Protein AF-A0A661JAP2-F1 (afdb_monomer)

Mean predicted aligned error: 3.72 Å

Foldseek 3Di:
DQAPPDPDPVSLQVVCVVVVQEDEAADEDELEPRVLVVLVVCLVVVHGWYWYQHYPPQPRDIDTDPCCSDPVSVCRNVVHDPPCRVVVVVVVVPDDDDDDDDDDPVPDPVNVDDADPVRDDCVNDSNRDNDD

Nearest PDB structures (foldseek):
  5m1c-assembly1_A-2  TM=9.025E-01  e=1.687E-06  Escherichia coli CFT073
  5m1d-assembly1_A  TM=8.494E-01  e=2.058E-06  Escherichia coli
  7abo-assembly2_D  TM=8.372E-01  e=6.676E-07  Pseudomonas aeruginosa
  4iws-assembly2_C  TM=8.361E-01  e=2.511E-06  Pseudomonas aeruginosa PAO1
  4ip2-assembly2_C  TM=8.350E-01  e=2.866E-06  Pseudomonas aeruginosa PAO1

Radius of gyration: 17.61 Å; Cα contacts (8 Å, |Δi|>4): 147; chains: 1; bounding box: 43×41×45 Å

Structure (mmCIF, N/CA/C/O backbone):
data_AF-A0A661JAP2-F1
#
_entry.id   AF-A0A661JAP2-F1
#
loop_
_atom_site.group_PDB
_atom_site.id
_atom_site.type_symbol
_atom_site.label_atom_id
_atom_site.label_alt_id
_atom_site.label_comp_id
_atom_site.label_asy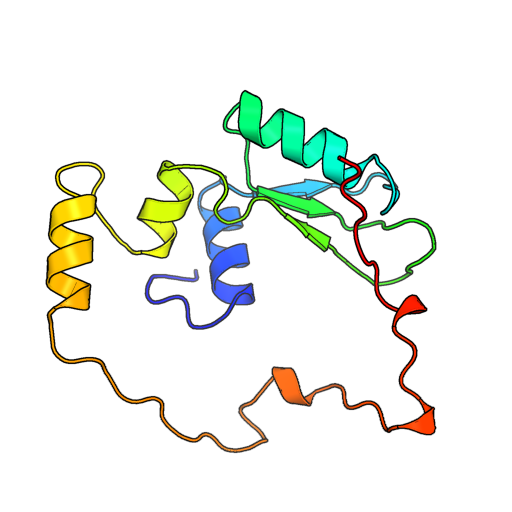m_id
_atom_site.label_entity_id
_atom_site.label_seq_id
_atom_site.pdbx_PDB_ins_code
_atom_site.Cartn_x
_atom_site.Cartn_y
_atom_site.Cartn_z
_atom_site.occupancy
_atom_site.B_iso_or_equiv
_atom_site.auth_seq_id
_atom_site.auth_comp_id
_atom_site.auth_asym_id
_atom_site.auth_atom_id
_atom_site.pdbx_PDB_model_num
ATOM 1 N N . MET A 1 1 ? 11.961 -15.564 -0.541 1.00 74.75 1 MET A N 1
ATOM 2 C CA . MET A 1 1 ? 12.078 -14.104 -0.733 1.00 74.75 1 MET A CA 1
ATOM 3 C C . MET A 1 1 ? 11.140 -13.721 -1.863 1.00 74.75 1 MET A C 1
ATOM 5 O O . MET A 1 1 ? 11.282 -14.309 -2.933 1.00 74.75 1 MET A O 1
ATOM 9 N N . ALA A 1 2 ? 10.170 -12.835 -1.623 1.00 86.19 2 ALA A N 1
ATOM 10 C CA . ALA A 1 2 ? 9.304 -12.305 -2.678 1.00 86.19 2 ALA A CA 1
ATOM 11 C C . ALA A 1 2 ? 10.144 -11.667 -3.798 1.00 86.19 2 ALA A C 1
ATOM 13 O O . ALA A 1 2 ? 11.201 -11.094 -3.534 1.00 86.19 2 ALA A O 1
ATOM 14 N N . LYS A 1 3 ? 9.705 -11.808 -5.049 1.00 89.44 3 LYS A N 1
ATOM 15 C CA . LYS A 1 3 ? 10.367 -11.263 -6.243 1.00 89.44 3 LYS A CA 1
ATOM 16 C C . LYS A 1 3 ? 9.302 -10.796 -7.225 1.00 89.44 3 LYS A C 1
ATOM 18 O O . LYS A 1 3 ? 8.171 -11.272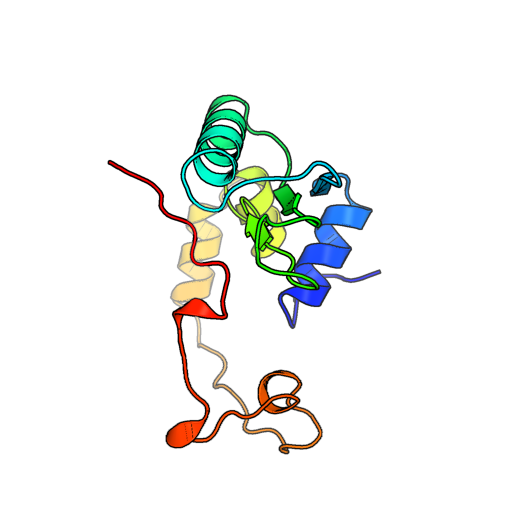 -7.168 1.00 89.44 3 LYS A O 1
ATOM 23 N N . PHE A 1 4 ? 9.677 -9.903 -8.132 1.00 91.38 4 PHE A N 1
ATOM 24 C CA . PHE A 1 4 ? 8.793 -9.486 -9.211 1.00 91.38 4 PHE A CA 1
ATOM 25 C C . PHE A 1 4 ? 8.417 -10.688 -10.111 1.00 91.38 4 PHE A C 1
ATOM 27 O O . PHE A 1 4 ? 9.300 -11.491 -10.428 1.00 91.38 4 PHE A O 1
ATOM 34 N N . PRO A 1 5 ? 7.153 -10.813 -10.556 1.00 93.44 5 PRO A N 1
ATOM 35 C CA . PRO A 1 5 ? 6.026 -9.926 -10.256 1.00 93.44 5 PRO A CA 1
ATOM 36 C C . PRO A 1 5 ? 5.462 -10.143 -8.842 1.00 93.44 5 PRO A C 1
ATOM 38 O O . PRO A 1 5 ? 5.222 -11.277 -8.429 1.00 93.44 5 PRO A O 1
ATOM 41 N N . PHE A 1 6 ? 5.210 -9.048 -8.118 1.00 96.31 6 PHE A N 1
ATOM 42 C CA . PHE A 1 6 ? 4.529 -9.091 -6.820 1.00 96.31 6 PHE A CA 1
ATOM 43 C C . PHE A 1 6 ? 3.046 -9.388 -7.045 1.00 96.31 6 PHE A C 1
ATOM 45 O O . PHE A 1 6 ? 2.364 -8.627 -7.729 1.00 96.31 6 PHE A O 1
ATOM 52 N N . LYS A 1 7 ? 2.541 -10.495 -6.492 1.00 93.19 7 LYS A N 1
ATOM 53 C CA . LYS A 1 7 ? 1.154 -10.936 -6.715 1.00 93.19 7 LYS A CA 1
ATOM 54 C C . LYS A 1 7 ? 0.192 -10.403 -5.656 1.00 93.19 7 LYS A C 1
ATOM 56 O O . LYS A 1 7 ? -1.020 -10.539 -5.798 1.00 93.19 7 LYS A O 1
ATOM 61 N N . SER A 1 8 ? 0.717 -9.808 -4.588 1.00 95.94 8 SER A N 1
ATOM 62 C CA . SER A 1 8 ? -0.068 -9.223 -3.507 1.00 95.94 8 SER A CA 1
ATOM 63 C C . SER A 1 8 ? 0.678 -8.084 -2.811 1.00 95.94 8 SER A C 1
ATOM 65 O O . SER A 1 8 ? 1.903 -7.974 -2.894 1.00 95.94 8 SER A O 1
ATOM 67 N N . LEU A 1 9 ? -0.053 -7.276 -2.035 1.00 97.06 9 LEU A N 1
ATOM 68 C CA . LEU A 1 9 ? 0.551 -6.286 -1.138 1.00 97.06 9 LEU A CA 1
ATOM 69 C C . LEU A 1 9 ? 1.491 -6.941 -0.110 1.00 97.06 9 LEU A C 1
ATOM 71 O O . LEU A 1 9 ? 2.49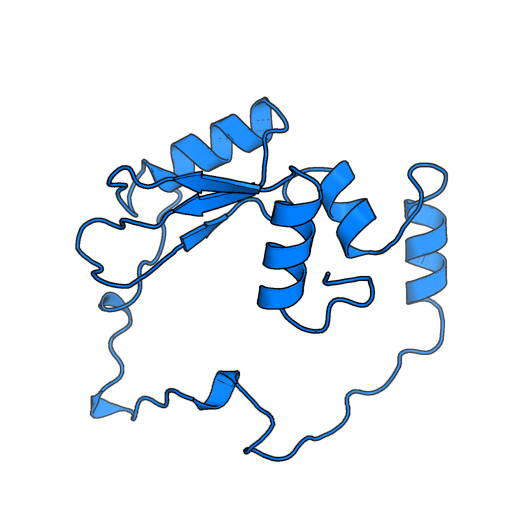5 -6.348 0.270 1.00 97.06 9 LEU A O 1
ATOM 75 N N . ARG A 1 10 ? 1.194 -8.176 0.318 1.00 96.88 10 ARG A N 1
ATOM 76 C CA . ARG A 1 10 ? 2.032 -8.919 1.271 1.00 96.88 10 ARG A CA 1
ATOM 77 C C . ARG A 1 10 ? 3.384 -9.292 0.657 1.00 96.88 10 ARG A C 1
ATOM 79 O O . ARG A 1 10 ? 4.399 -9.156 1.333 1.00 96.88 10 ARG A O 1
ATOM 86 N N . ASP A 1 11 ? 3.410 -9.673 -0.623 1.00 97.44 11 ASP A N 1
ATOM 87 C CA . ASP A 1 11 ? 4.662 -9.915 -1.356 1.00 97.44 11 ASP A CA 1
ATOM 88 C C . ASP A 1 11 ? 5.487 -8.631 -1.465 1.00 97.44 11 ASP A C 1
ATOM 90 O O . ASP A 1 11 ? 6.702 -8.656 -1.277 1.00 97.44 11 ASP A O 1
ATOM 94 N N . TRP A 1 12 ? 4.820 -7.505 -1.742 1.00 98.12 12 TRP A N 1
ATOM 95 C CA . TRP A 1 12 ? 5.472 -6.203 -1.840 1.00 98.12 12 TRP A CA 1
ATOM 96 C C . TRP A 1 12 ? 6.091 -5.768 -0.509 1.00 98.12 12 TRP A C 1
ATOM 98 O O . TRP A 1 12 ? 7.273 -5.438 -0.460 1.00 98.12 12 TRP A O 1
ATOM 108 N N . VAL A 1 13 ? 5.331 -5.853 0.584 1.00 98.06 13 VAL A N 1
ATOM 109 C CA . VAL A 1 13 ? 5.820 -5.589 1.945 1.00 98.06 13 VAL A CA 1
ATOM 110 C C . VAL A 1 13 ? 7.024 -6.469 2.277 1.00 98.06 13 VAL A C 1
ATOM 112 O O . VAL A 1 13 ? 8.046 -5.960 2.732 1.00 98.06 13 VAL A O 1
ATOM 115 N N . GLN A 1 14 ? 6.939 -7.776 2.004 1.00 97.69 14 GLN A N 1
ATOM 116 C CA . GLN A 1 14 ? 8.049 -8.693 2.255 1.00 97.69 14 GLN A CA 1
ATOM 117 C C . GLN A 1 14 ? 9.278 -8.324 1.412 1.00 97.69 14 GLN A C 1
ATOM 119 O O . GLN A 1 14 ? 10.406 -8.420 1.889 1.00 97.69 14 GLN A O 1
ATOM 124 N N . TYR A 1 15 ? 9.096 -7.920 0.155 1.00 98.06 15 TYR A N 1
ATOM 125 C CA . TYR A 1 15 ? 10.203 -7.478 -0.689 1.00 98.06 15 TYR A CA 1
ATOM 126 C C . TYR A 1 15 ? 10.882 -6.222 -0.136 1.00 98.06 15 TYR A C 1
ATOM 128 O O . TYR A 1 15 ? 12.107 -6.209 -0.034 1.00 98.06 15 TYR A O 1
ATOM 136 N N . LEU A 1 16 ? 10.102 -5.210 0.259 1.00 97.88 16 LEU A N 1
ATOM 137 C CA . LEU A 1 16 ? 10.629 -3.975 0.840 1.00 97.88 16 LEU A CA 1
ATOM 138 C C . LEU A 1 16 ? 11.411 -4.232 2.134 1.00 97.88 16 LEU A C 1
ATOM 140 O O . LEU A 1 16 ? 12.501 -3.694 2.307 1.00 97.88 16 LEU A O 1
ATOM 144 N N . GLU A 1 17 ? 10.897 -5.098 3.011 1.00 96.81 17 GLU A N 1
ATOM 145 C CA . GLU A 1 17 ? 11.580 -5.503 4.249 1.00 96.81 17 GLU A CA 1
ATOM 146 C C . GLU A 1 17 ? 12.927 -6.179 3.946 1.00 96.81 17 GLU A C 1
ATOM 148 O O . GLU A 1 17 ? 13.947 -5.865 4.554 1.00 96.81 17 GLU A O 1
ATOM 153 N N . ASN A 1 18 ? 12.966 -7.040 2.926 1.00 96.06 18 ASN A N 1
ATOM 154 C CA . ASN A 1 18 ? 14.185 -7.738 2.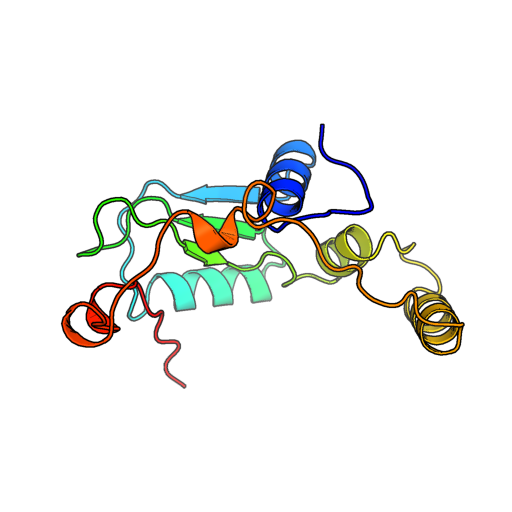516 1.00 96.06 18 ASN A CA 1
ATOM 155 C C . ASN A 1 18 ? 15.245 -6.829 1.878 1.00 96.06 18 ASN A C 1
ATOM 157 O O . ASN A 1 18 ? 16.430 -7.149 1.950 1.00 96.06 18 ASN A O 1
ATOM 161 N N . CYS A 1 19 ? 14.843 -5.742 1.213 1.00 95.25 19 CYS A N 1
ATOM 162 C CA . CYS A 1 19 ? 15.768 -4.816 0.553 1.00 95.25 19 CYS A CA 1
ATOM 163 C C . CYS A 1 19 ? 16.054 -3.541 1.364 1.00 95.25 19 CYS A C 1
ATOM 165 O O . CYS A 1 19 ? 16.702 -2.631 0.846 1.00 95.25 19 CYS A O 1
ATOM 167 N N . GLY A 1 20 ? 15.609 -3.490 2.627 1.00 96.19 20 GLY A N 1
ATOM 168 C CA . GLY A 1 20 ? 15.861 -2.373 3.542 1.00 96.19 20 GLY A CA 1
ATOM 169 C C . GLY A 1 20 ? 15.047 -1.111 3.240 1.00 96.19 20 GLY A C 1
ATOM 170 O O . GLY A 1 20 ? 15.410 -0.032 3.692 1.00 96.19 20 GLY A O 1
ATOM 171 N N . GLU A 1 21 ? 13.958 -1.231 2.478 1.00 97.12 21 GLU A N 1
ATOM 172 C CA . GLU A 1 21 ? 13.060 -0.128 2.102 1.00 97.12 21 GLU A CA 1
ATOM 173 C C . GLU A 1 21 ? 11.803 -0.041 2.982 1.00 97.12 21 GLU A C 1
ATOM 175 O O . GLU A 1 21 ? 10.880 0.717 2.674 1.00 97.12 21 GLU A O 1
ATOM 180 N N . LEU A 1 22 ? 11.736 -0.827 4.059 1.00 98.31 22 LEU A N 1
ATOM 181 C CA . LEU A 1 22 ? 10.622 -0.830 5.000 1.00 98.31 22 LEU A CA 1
ATOM 182 C C . LEU A 1 22 ? 11.117 -0.859 6.438 1.00 98.31 22 LEU A C 1
ATOM 184 O O . LEU A 1 22 ? 12.009 -1.632 6.783 1.00 98.31 22 LEU A O 1
ATOM 188 N N . VAL A 1 23 ? 10.477 -0.054 7.279 1.00 98.19 23 VAL A N 1
ATOM 189 C CA . VAL A 1 23 ? 10.634 -0.089 8.733 1.00 98.19 23 VAL A CA 1
ATOM 190 C C . VAL A 1 23 ? 9.295 -0.384 9.403 1.00 98.19 23 VAL A C 1
ATOM 192 O O . VAL A 1 23 ? 8.220 -0.146 8.845 1.00 98.19 23 VAL A O 1
ATOM 195 N N . ARG A 1 24 ? 9.351 -0.930 10.618 1.00 98.38 24 ARG A N 1
ATOM 196 C CA . ARG A 1 24 ? 8.175 -1.170 11.461 1.00 98.38 24 ARG A CA 1
ATOM 197 C C . ARG A 1 24 ? 8.195 -0.188 12.620 1.00 98.38 24 ARG A C 1
ATOM 199 O O . ARG A 1 24 ? 9.213 -0.069 13.294 1.00 98.38 24 ARG A O 1
ATOM 206 N N . ASN A 1 25 ? 7.079 0.494 12.841 1.00 98.00 25 ASN A N 1
ATOM 207 C CA . ASN A 1 25 ? 6.895 1.391 13.971 1.00 98.00 25 ASN A CA 1
ATOM 208 C C . ASN A 1 25 ? 5.992 0.734 15.019 1.00 98.00 25 ASN A C 1
ATOM 210 O O . ASN A 1 25 ? 4.803 0.526 14.762 1.00 98.00 25 ASN A O 1
ATOM 214 N N . SER A 1 26 ? 6.554 0.435 16.189 1.00 97.88 26 SER A N 1
ATOM 215 C CA . SER A 1 26 ? 5.831 -0.129 17.336 1.00 97.88 26 SER A CA 1
ATOM 216 C C . SER A 1 26 ? 5.242 0.926 18.276 1.00 97.88 26 SER A C 1
ATOM 218 O O . SER A 1 26 ? 4.423 0.579 19.127 1.00 97.88 26 SER A O 1
ATOM 220 N N . GLU A 1 27 ? 5.642 2.194 18.138 1.00 98.19 27 GLU A N 1
ATOM 221 C CA . GLU A 1 27 ? 5.093 3.294 18.934 1.00 98.19 27 GLU A CA 1
ATOM 222 C C . GLU A 1 27 ? 3.608 3.511 18.623 1.00 98.19 27 GLU A C 1
ATOM 224 O O . GLU A 1 27 ? 3.171 3.330 17.481 1.00 98.19 27 GLU A O 1
ATOM 229 N N . GLU A 1 28 ? 2.833 3.901 19.641 1.00 98.00 28 GLU A N 1
ATOM 230 C CA . GLU A 1 28 ? 1.424 4.252 19.448 1.00 98.00 28 GLU A CA 1
ATOM 231 C C . GLU A 1 28 ? 1.310 5.483 18.543 1.00 98.00 28 GLU A C 1
ATOM 233 O O . GLU A 1 28 ? 1.912 6.519 18.823 1.00 98.00 28 GLU A O 1
ATOM 238 N N . VAL A 1 29 ? 0.508 5.377 17.481 1.00 97.56 29 VAL A N 1
ATOM 239 C CA . VAL A 1 29 ? 0.199 6.493 16.577 1.00 97.56 29 VAL A CA 1
ATOM 240 C C . VAL A 1 29 ? -1.302 6.707 16.441 1.00 97.56 29 VAL A C 1
ATOM 242 O O . VAL A 1 29 ? -2.096 5.759 16.444 1.00 97.56 29 VAL A O 1
ATOM 245 N N . ASP A 1 30 ? -1.696 7.966 16.284 1.00 96.81 30 ASP A N 1
ATOM 246 C CA . ASP A 1 30 ? -3.065 8.358 15.981 1.00 96.81 30 ASP A CA 1
ATOM 247 C C . ASP A 1 30 ? -3.328 8.406 14.466 1.00 96.81 30 ASP A C 1
ATOM 249 O O . ASP A 1 30 ? -2.525 8.888 13.662 1.00 96.81 30 ASP A O 1
ATOM 253 N N . THR A 1 31 ? -4.518 7.953 14.071 1.00 95.25 31 THR A N 1
ATOM 254 C CA . THR A 1 31 ? -5.049 8.126 12.707 1.00 95.25 31 THR A CA 1
ATOM 255 C C . THR A 1 31 ? -5.271 9.593 12.328 1.00 95.25 31 THR A C 1
ATOM 257 O O . THR A 1 31 ? -5.377 9.913 11.144 1.00 95.25 31 THR A O 1
ATOM 260 N N . ARG A 1 32 ? -5.344 10.495 13.314 1.00 93.56 32 ARG A N 1
ATOM 261 C CA . ARG A 1 32 ? -5.557 11.933 13.139 1.00 93.56 32 ARG A CA 1
ATOM 262 C C . ARG A 1 32 ? -4.272 12.700 13.445 1.00 93.56 32 ARG A C 1
ATOM 264 O O . ARG A 1 32 ? -4.081 13.173 14.558 1.00 93.56 32 ARG A O 1
ATOM 271 N N . GLY A 1 33 ? -3.422 12.867 12.436 1.00 92.06 33 GLY A N 1
ATOM 272 C CA . GLY A 1 33 ? -2.225 13.708 12.525 1.00 92.06 33 GLY A CA 1
ATOM 273 C C . GLY A 1 33 ? -0.920 12.923 12.487 1.00 92.06 33 GLY A C 1
ATOM 274 O O . GLY A 1 33 ? -0.161 13.124 11.546 1.00 92.06 33 GLY A O 1
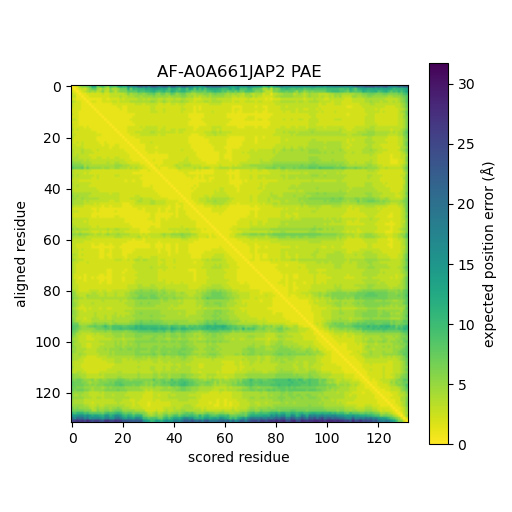ATOM 275 N N . ASP A 1 34 ? -0.670 12.017 13.437 1.00 95.94 34 ASP A N 1
ATOM 276 C CA . ASP A 1 34 ? 0.646 11.364 13.590 1.00 95.94 34 ASP A CA 1
ATOM 277 C C . ASP A 1 34 ? 1.098 10.648 12.312 1.00 95.94 34 ASP A C 1
ATOM 279 O O . ASP A 1 34 ? 2.167 10.939 11.775 1.00 95.94 34 ASP A O 1
ATOM 283 N N . ILE A 1 35 ? 0.254 9.761 11.770 1.00 96.44 35 ILE A N 1
ATOM 284 C CA . ILE A 1 35 ? 0.565 9.015 10.53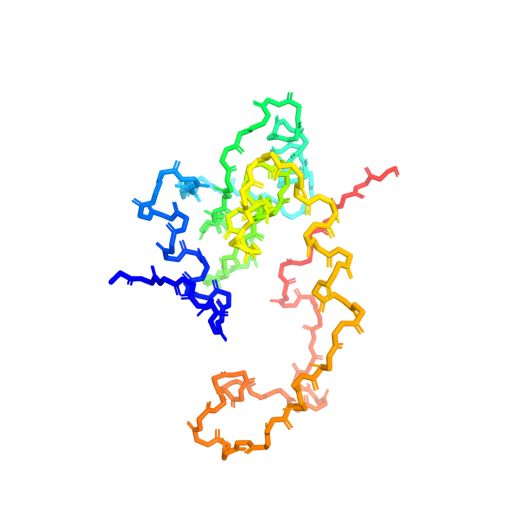9 1.00 96.44 35 ILE A CA 1
ATOM 285 C C . ILE A 1 35 ? 0.782 9.971 9.353 1.00 96.44 35 ILE A C 1
ATOM 287 O O . ILE A 1 35 ? 1.690 9.770 8.548 1.00 96.44 35 ILE A O 1
ATOM 291 N N . ALA A 1 36 ? -0.012 11.041 9.258 1.00 94.94 36 ALA A N 1
ATOM 292 C CA . ALA A 1 36 ? 0.114 12.029 8.187 1.00 94.94 36 ALA A CA 1
ATOM 293 C C . ALA A 1 36 ? 1.410 12.852 8.307 1.00 94.94 36 ALA A C 1
ATOM 295 O O . ALA A 1 36 ? 2.080 13.100 7.307 1.00 94.94 36 ALA A O 1
ATOM 296 N N . ALA A 1 37 ? 1.786 13.251 9.524 1.00 94.94 37 ALA A N 1
ATOM 297 C CA . ALA A 1 37 ? 3.019 13.980 9.796 1.00 94.94 37 ALA A CA 1
ATOM 298 C C . ALA A 1 37 ? 4.255 13.123 9.483 1.00 94.94 37 ALA A C 1
ATOM 300 O O . ALA A 1 37 ? 5.191 13.609 8.850 1.00 94.94 37 ALA A O 1
ATOM 301 N N . ILE A 1 38 ? 4.224 11.839 9.853 1.00 95.62 38 ILE A N 1
ATOM 302 C CA . ILE A 1 38 ? 5.284 10.878 9.529 1.00 95.62 38 ILE A CA 1
ATOM 303 C C . ILE A 1 38 ? 5.400 10.688 8.010 1.00 95.62 38 ILE A C 1
ATOM 305 O O . ILE A 1 38 ? 6.495 10.810 7.466 1.00 95.62 38 ILE A O 1
ATOM 309 N N . SER A 1 39 ? 4.284 10.458 7.309 1.00 94.81 39 SER A N 1
ATOM 310 C CA . SER A 1 39 ? 4.275 10.318 5.843 1.00 94.81 39 SER A CA 1
ATOM 311 C C . SER A 1 39 ? 4.800 11.578 5.142 1.00 94.81 39 SER A C 1
ATOM 313 O O . SER A 1 39 ? 5.587 11.488 4.199 1.00 94.81 39 SER A O 1
ATOM 315 N N . ARG A 1 40 ? 4.469 12.773 5.653 1.00 94.31 40 ARG A N 1
ATOM 316 C CA . ARG A 1 40 ? 5.029 14.037 5.152 1.00 94.31 40 ARG A CA 1
ATOM 317 C C . ARG A 1 40 ? 6.548 14.100 5.307 1.00 94.31 40 ARG A C 1
ATOM 319 O O . ARG A 1 40 ? 7.224 14.497 4.362 1.00 94.31 40 ARG A O 1
ATOM 326 N N . GLU A 1 41 ? 7.086 13.722 6.463 1.00 95.00 41 GLU A N 1
ATOM 327 C CA . GLU A 1 41 ? 8.538 13.700 6.679 1.00 95.00 41 GLU A CA 1
ATOM 328 C C . GLU A 1 41 ? 9.227 12.692 5.750 1.00 95.00 41 GLU A C 1
ATOM 330 O O . GLU A 1 41 ? 10.257 13.001 5.153 1.00 95.00 41 GLU A O 1
ATOM 335 N N . ILE A 1 42 ? 8.632 11.514 5.544 1.00 94.06 42 ILE A N 1
ATOM 336 C CA . ILE A 1 42 ? 9.133 10.516 4.587 1.00 94.06 42 ILE A CA 1
ATOM 337 C C . ILE A 1 42 ? 9.160 11.081 3.168 1.00 94.06 42 ILE A C 1
ATOM 339 O O . ILE A 1 42 ? 10.141 10.884 2.456 1.00 94.06 42 ILE A O 1
ATOM 343 N N . ALA A 1 43 ? 8.112 11.795 2.755 1.00 91.94 43 ALA A N 1
ATOM 344 C CA . ALA A 1 43 ? 8.059 12.416 1.437 1.00 91.94 43 ALA A CA 1
ATOM 345 C C . ALA A 1 43 ? 9.139 13.498 1.255 1.00 91.94 43 ALA A C 1
ATOM 347 O O . ALA A 1 43 ? 9.693 13.624 0.166 1.00 91.94 43 ALA A O 1
ATOM 348 N N . LEU A 1 44 ? 9.464 14.257 2.309 1.00 94.38 44 LEU A N 1
ATOM 349 C CA . LEU A 1 44 ? 10.500 15.298 2.275 1.00 94.38 44 LEU A CA 1
ATOM 350 C C . LEU A 1 44 ? 11.925 14.728 2.313 1.00 94.38 44 LEU A C 1
ATOM 352 O O . LEU A 1 44 ? 12.824 15.286 1.688 1.00 94.38 44 LEU A O 1
ATOM 356 N N . SER A 1 45 ? 12.126 13.633 3.044 1.00 95.12 45 SER A N 1
ATOM 357 C CA . SER A 1 45 ? 13.435 13.000 3.261 1.00 95.12 45 SER A CA 1
ATOM 358 C C . SER A 1 45 ? 13.734 11.832 2.313 1.00 95.12 45 SER A C 1
ATOM 360 O O . SER A 1 45 ? 14.820 11.260 2.374 1.00 95.12 45 SER A O 1
ATOM 362 N N . GLU A 1 46 ? 12.777 11.456 1.460 1.00 94.44 46 GLU A N 1
ATOM 363 C CA . GLU A 1 46 ? 12.784 10.211 0.679 1.00 94.44 46 GLU A CA 1
ATOM 364 C C . GLU A 1 46 ? 12.990 8.947 1.545 1.00 94.44 46 GLU A C 1
ATOM 366 O O . GLU A 1 46 ? 13.640 7.980 1.139 1.00 94.44 46 GLU A O 1
ATOM 371 N N . GLY A 1 47 ? 12.409 8.944 2.749 1.00 94.94 47 GLY A N 1
ATOM 372 C CA . GLY A 1 47 ? 12.537 7.874 3.741 1.00 94.94 47 GLY A CA 1
ATOM 373 C C . GLY A 1 47 ? 11.903 6.525 3.337 1.00 94.94 47 GLY A C 1
ATOM 374 O O . GLY A 1 47 ? 11.263 6.410 2.281 1.00 94.94 47 GLY A O 1
ATOM 375 N N . PRO A 1 48 ? 12.063 5.474 4.166 1.00 97.50 48 PRO A N 1
ATOM 376 C CA . PRO A 1 48 ? 11.522 4.134 3.908 1.00 97.50 48 PRO A CA 1
ATOM 377 C C . PRO A 1 48 ? 9.987 4.095 3.978 1.00 97.50 48 PRO A C 1
ATOM 379 O O . PRO A 1 48 ? 9.350 4.991 4.525 1.00 97.50 48 PRO A O 1
ATOM 382 N N . ALA A 1 49 ? 9.383 3.029 3.449 1.00 98.31 49 ALA A N 1
ATOM 383 C CA . ALA A 1 49 ? 7.982 2.714 3.720 1.00 98.31 49 ALA A CA 1
ATOM 384 C C . ALA A 1 49 ? 7.797 2.270 5.181 1.00 98.31 49 ALA A C 1
ATOM 386 O O . ALA A 1 49 ? 8.735 1.750 5.792 1.00 98.31 49 ALA A O 1
ATOM 387 N N . ILE A 1 50 ? 6.594 2.425 5.740 1.00 98.31 50 ILE A N 1
ATOM 388 C CA . ILE A 1 50 ? 6.352 2.121 7.158 1.00 98.31 50 ILE A CA 1
ATOM 389 C C . ILE A 1 50 ? 5.144 1.214 7.343 1.00 98.31 50 ILE A C 1
ATOM 391 O O . ILE A 1 50 ? 4.101 1.406 6.725 1.00 98.31 50 ILE A O 1
ATOM 395 N N . ILE A 1 51 ? 5.278 0.233 8.238 1.00 98.50 51 ILE A N 1
ATOM 396 C CA . ILE A 1 51 ? 4.138 -0.430 8.880 1.00 98.50 51 ILE A CA 1
ATOM 397 C C . ILE A 1 51 ? 4.030 0.082 10.312 1.00 98.50 51 ILE A C 1
ATOM 399 O O . ILE A 1 51 ? 4.883 -0.219 11.146 1.00 98.50 51 ILE A O 1
ATOM 403 N N . HIS A 1 52 ? 2.963 0.816 10.603 1.00 98.38 52 HIS A N 1
ATOM 404 C CA . HIS A 1 52 ? 2.574 1.178 11.960 1.00 98.38 52 HIS A CA 1
ATOM 405 C C . HIS A 1 52 ? 1.818 0.006 12.589 1.00 98.38 52 HIS A C 1
ATOM 407 O O . HIS A 1 52 ? 0.807 -0.449 12.046 1.00 98.38 52 HIS A O 1
ATOM 413 N N . GLU A 1 53 ? 2.323 -0.512 13.708 1.00 98.38 53 GLU A N 1
ATOM 414 C CA . GLU A 1 53 ? 1.810 -1.736 14.338 1.00 98.38 53 GLU A CA 1
ATOM 415 C C . GLU A 1 53 ? 0.899 -1.480 15.542 1.00 98.38 53 GLU A C 1
ATOM 417 O O . GLU A 1 53 ? 0.205 -2.397 15.978 1.00 98.38 53 GLU A O 1
ATOM 422 N N . ASN A 1 54 ? 0.886 -0.248 16.056 1.00 98.06 54 ASN A N 1
ATOM 423 C CA . ASN A 1 54 ? 0.100 0.158 17.213 1.00 98.06 54 ASN A CA 1
ATOM 424 C C . ASN A 1 54 ? -0.716 1.418 16.891 1.00 98.06 54 ASN A C 1
ATOM 426 O O . ASN A 1 54 ? -0.207 2.537 16.942 1.00 98.06 54 ASN A O 1
ATOM 430 N N . ILE A 1 55 ? -1.981 1.226 16.514 1.00 98.06 55 ILE A N 1
ATOM 431 C CA . ILE A 1 55 ? -2.878 2.318 16.126 1.00 98.06 55 ILE A CA 1
ATOM 432 C C . ILE A 1 55 ? -3.844 2.608 17.273 1.00 98.06 55 ILE A C 1
ATOM 434 O O . ILE A 1 55 ? -4.639 1.741 17.656 1.00 98.06 55 ILE A O 1
ATOM 438 N N . ARG A 1 56 ? -3.812 3.837 17.802 1.00 97.50 56 ARG A N 1
ATOM 439 C CA . ARG A 1 56 ? -4.652 4.253 18.933 1.00 97.50 56 ARG A CA 1
ATOM 440 C C . ARG A 1 56 ? -6.127 3.967 18.651 1.00 97.50 56 ARG A C 1
ATOM 442 O O . ARG A 1 56 ? -6.698 4.477 17.692 1.00 97.50 56 ARG A O 1
ATOM 449 N N . GLY A 1 57 ? -6.755 3.171 19.516 1.00 96.62 57 GLY A N 1
ATOM 450 C CA . GLY A 1 57 ? -8.177 2.825 19.414 1.00 96.62 57 GLY A CA 1
ATOM 451 C C . GLY A 1 57 ? -8.522 1.711 18.414 1.00 96.62 57 GLY A C 1
ATOM 452 O O . GLY A 1 57 ? -9.686 1.327 18.344 1.00 96.62 57 GLY A O 1
ATOM 453 N N . TYR A 1 58 ? -7.545 1.142 17.697 1.00 97.25 58 TYR A N 1
ATOM 454 C CA . TYR A 1 58 ? -7.759 0.093 16.690 1.00 97.25 58 TYR A CA 1
ATOM 455 C C . TYR A 1 58 ? -6.880 -1.136 16.970 1.00 97.25 58 TYR A C 1
ATOM 457 O O . TYR A 1 58 ? -5.933 -1.437 16.243 1.00 97.25 58 TYR A O 1
ATOM 465 N N . LEU A 1 59 ? -7.199 -1.873 18.038 1.00 94.12 59 LEU A N 1
ATOM 466 C CA . LEU A 1 59 ? -6.420 -3.041 18.459 1.00 94.12 59 LEU A CA 1
ATOM 467 C C . LEU A 1 59 ? -6.335 -4.107 17.352 1.00 94.12 59 LEU A C 1
ATOM 469 O O . LEU A 1 59 ? -7.344 -4.498 16.769 1.00 94.12 59 LEU A O 1
ATOM 473 N N . GLY A 1 60 ? -5.121 -4.600 17.098 1.00 94.25 60 GLY A N 1
ATOM 474 C CA . GLY A 1 60 ? -4.850 -5.638 16.099 1.00 94.25 60 GLY A CA 1
ATOM 475 C C . GLY A 1 60 ? -4.756 -5.128 14.658 1.00 94.25 60 GLY A C 1
ATOM 476 O O . GLY A 1 60 ? -4.328 -5.881 13.782 1.00 94.25 60 GLY A O 1
ATOM 477 N N . TRP A 1 61 ? -5.097 -3.862 14.405 1.00 97.50 61 TRP A N 1
ATOM 478 C CA . TRP A 1 61 ? -4.886 -3.245 13.103 1.00 97.50 61 TRP A CA 1
ATOM 479 C C . TRP A 1 61 ? -3.437 -2.808 12.913 1.00 97.50 61 TRP A C 1
ATOM 481 O O . TRP A 1 61 ? -2.760 -2.386 13.846 1.00 97.50 61 TRP A O 1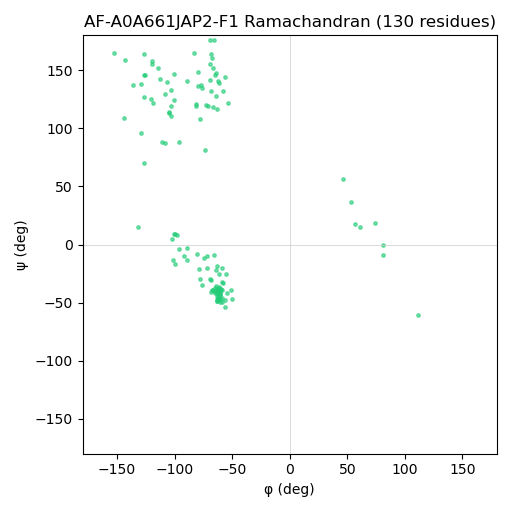
ATOM 491 N N . LYS A 1 62 ? -2.989 -2.868 11.659 1.00 97.75 62 LYS A N 1
ATOM 492 C CA . LYS A 1 62 ? -1.730 -2.284 11.199 1.00 97.75 62 LYS A CA 1
ATOM 493 C C . LYS A 1 62 ? -2.014 -1.381 10.012 1.00 97.75 62 LYS A C 1
ATOM 495 O O . LYS A 1 62 ? -2.889 -1.695 9.203 1.00 97.75 62 LYS A O 1
ATOM 500 N N . VAL A 1 63 ? -1.259 -0.297 9.887 1.00 97.81 63 VAL A N 1
ATOM 501 C CA . VAL A 1 63 ? -1.379 0.648 8.771 1.00 97.81 63 VAL A CA 1
ATOM 502 C C . VAL A 1 63 ? -0.061 0.672 8.008 1.00 97.81 63 VAL A C 1
ATOM 504 O O . VAL A 1 63 ? 0.986 0.931 8.591 1.00 97.81 63 VAL A O 1
ATOM 507 N N . PHE A 1 64 ? -0.113 0.365 6.711 1.00 97.88 64 PHE A N 1
ATOM 508 C CA . PHE A 1 64 ? 1.034 0.434 5.807 1.00 97.88 64 PHE A CA 1
ATOM 509 C C . PHE A 1 64 ? 0.973 1.725 4.989 1.00 97.88 64 PHE A C 1
ATOM 511 O O . PHE A 1 64 ? -0.021 1.956 4.299 1.00 97.88 64 PHE A O 1
ATOM 518 N N . THR A 1 65 ? 2.024 2.540 5.042 1.00 96.94 65 THR A N 1
ATOM 519 C CA . THR A 1 65 ? 2.119 3.820 4.325 1.00 96.94 65 THR A CA 1
ATOM 520 C C . THR A 1 65 ? 3.391 3.897 3.492 1.00 96.94 65 THR A C 1
ATOM 522 O O . THR A 1 65 ? 4.321 3.099 3.632 1.00 96.94 65 THR A O 1
ATOM 525 N N . ASP A 1 66 ? 3.407 4.859 2.567 1.00 96.81 66 ASP A N 1
ATOM 526 C CA . ASP A 1 66 ? 4.593 5.278 1.811 1.00 96.81 66 ASP A CA 1
ATOM 527 C C . ASP A 1 66 ? 5.247 4.186 0.945 1.00 96.81 66 ASP A C 1
ATOM 529 O O . ASP A 1 66 ? 6.353 4.355 0.420 1.00 96.81 66 ASP A O 1
ATOM 533 N N . GLY A 1 67 ? 4.528 3.083 0.711 1.00 97.25 67 GLY A N 1
ATOM 534 C CA . GLY A 1 67 ? 4.992 1.916 -0.039 1.00 97.25 67 GLY A CA 1
ATOM 535 C C . GLY A 1 67 ? 5.420 2.198 -1.477 1.00 97.25 67 GLY A C 1
ATOM 536 O O . GLY A 1 67 ? 6.167 1.407 -2.040 1.00 97.25 67 GLY A O 1
ATOM 537 N N . LEU A 1 68 ? 4.977 3.313 -2.060 1.00 96.56 68 LEU A N 1
ATOM 538 C CA . LEU A 1 68 ? 5.333 3.775 -3.405 1.00 96.56 68 LEU A CA 1
ATOM 539 C C . LEU A 1 68 ? 5.747 5.262 -3.420 1.00 96.56 68 LEU A C 1
ATOM 541 O O . LEU A 1 68 ? 5.780 5.874 -4.480 1.00 96.56 68 LEU A O 1
ATOM 545 N N . ALA A 1 69 ? 6.033 5.861 -2.259 1.00 94.75 69 ALA A N 1
ATOM 546 C CA . ALA A 1 69 ? 6.192 7.315 -2.127 1.00 94.75 69 ALA A CA 1
ATOM 547 C C . ALA A 1 69 ? 7.502 7.884 -2.703 1.00 94.75 69 ALA A C 1
ATOM 549 O O . ALA A 1 69 ? 7.619 9.094 -2.858 1.00 94.75 69 ALA A O 1
ATOM 550 N N . THR A 1 70 ? 8.481 7.043 -3.047 1.00 94.75 70 THR A N 1
ATOM 551 C CA . THR A 1 70 ? 9.740 7.487 -3.665 1.00 94.75 70 THR A CA 1
ATOM 552 C C . THR A 1 70 ? 9.868 6.968 -5.088 1.00 94.75 70 THR A C 1
ATOM 554 O O . THR A 1 70 ? 9.393 5.878 -5.428 1.00 94.75 70 THR A O 1
ATOM 557 N N . ARG A 1 71 ? 10.604 7.711 -5.927 1.00 93.81 71 ARG A N 1
ATOM 558 C CA . ARG A 1 71 ? 10.924 7.272 -7.293 1.00 93.81 71 ARG A CA 1
ATOM 559 C C . ARG A 1 71 ? 11.589 5.897 -7.291 1.00 93.81 71 ARG A C 1
ATOM 561 O O . ARG A 1 71 ? 11.237 5.053 -8.108 1.00 93.81 71 ARG A O 1
ATOM 568 N N . ARG A 1 72 ? 12.512 5.642 -6.357 1.00 94.56 72 ARG A N 1
ATOM 569 C CA . ARG A 1 72 ? 13.174 4.338 -6.229 1.00 94.56 72 ARG A CA 1
ATOM 570 C C . ARG A 1 72 ? 12.163 3.216 -5.977 1.00 94.56 72 ARG A C 1
ATOM 572 O O . ARG A 1 72 ? 12.200 2.222 -6.698 1.00 94.56 72 ARG A O 1
ATOM 579 N N . ARG A 1 73 ? 11.239 3.369 -5.019 1.00 95.94 73 ARG A N 1
ATOM 580 C CA . ARG A 1 73 ? 10.220 2.341 -4.734 1.00 95.94 73 ARG A CA 1
ATOM 581 C C . ARG A 1 73 ? 9.257 2.123 -5.897 1.00 95.94 73 ARG A C 1
ATOM 583 O O . ARG A 1 73 ? 8.937 0.974 -6.186 1.00 95.94 73 ARG A O 1
ATOM 590 N N . LEU A 1 74 ? 8.874 3.178 -6.620 1.00 95.81 74 LEU A N 1
ATOM 591 C CA . LEU A 1 74 ? 8.075 3.050 -7.847 1.00 95.81 74 LEU A CA 1
ATOM 592 C C . LEU A 1 74 ? 8.779 2.189 -8.906 1.00 95.81 74 LEU A C 1
ATOM 594 O O . LEU A 1 74 ? 8.171 1.286 -9.478 1.00 95.81 74 LEU A O 1
ATOM 598 N N . LEU A 1 75 ? 10.071 2.429 -9.142 1.00 96.31 75 LEU A N 1
ATOM 599 C CA . LEU A 1 75 ? 10.856 1.652 -10.105 1.00 96.31 75 LEU A CA 1
ATOM 600 C C . LEU A 1 75 ? 11.004 0.185 -9.683 1.00 96.31 75 LEU A C 1
ATOM 602 O O . LEU A 1 75 ? 10.879 -0.705 -10.523 1.00 96.31 75 LEU A O 1
ATOM 606 N N . LEU A 1 76 ? 11.208 -0.071 -8.387 1.00 96.00 76 LEU A N 1
ATOM 607 C CA . LEU A 1 76 ? 11.256 -1.426 -7.829 1.00 96.00 76 LEU A CA 1
ATOM 608 C C . LEU A 1 76 ? 9.919 -2.161 -8.008 1.00 96.00 76 LEU A C 1
ATOM 610 O O . LEU A 1 76 ? 9.908 -3.300 -8.472 1.00 96.00 76 LEU A O 1
ATOM 614 N N . ALA A 1 77 ? 8.795 -1.507 -7.697 1.00 96.19 77 ALA A N 1
ATOM 615 C CA . ALA A 1 77 ? 7.456 -2.087 -7.820 1.00 96.19 77 ALA A CA 1
ATOM 616 C C . ALA A 1 77 ? 7.113 -2.471 -9.267 1.00 96.19 77 ALA A C 1
ATOM 618 O O . ALA A 1 77 ? 6.492 -3.505 -9.514 1.00 96.19 77 ALA A O 1
ATOM 619 N N . LEU A 1 78 ? 7.556 -1.657 -10.228 1.00 95.44 78 LEU A N 1
ATOM 620 C CA . LEU A 1 78 ? 7.331 -1.872 -11.656 1.00 95.44 78 LEU A CA 1
ATOM 621 C C . LEU A 1 78 ? 8.428 -2.714 -12.326 1.00 95.44 78 LEU A C 1
ATOM 623 O O . LEU A 1 78 ? 8.320 -3.001 -13.519 1.00 95.44 78 LEU A O 1
ATOM 627 N N . ASN A 1 79 ? 9.481 -3.103 -11.599 1.00 95.81 79 ASN A N 1
ATOM 628 C CA . ASN A 1 79 ? 10.681 -3.737 -12.151 1.00 95.81 79 ASN A CA 1
ATOM 629 C C . ASN A 1 79 ? 11.192 -2.992 -13.399 1.00 95.81 79 ASN A C 1
ATOM 631 O O . ASN A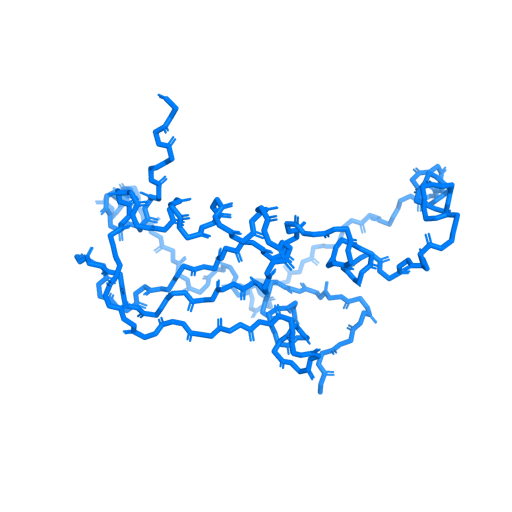 1 79 ? 11.267 -3.537 -14.510 1.00 95.81 79 ASN A O 1
ATOM 635 N N . LEU A 1 80 ? 11.444 -1.697 -13.208 1.00 96.81 80 LEU A N 1
ATOM 636 C CA . LEU A 1 80 ? 11.965 -0.780 -14.213 1.00 96.81 80 LEU A CA 1
ATOM 637 C C . LEU A 1 80 ? 13.386 -0.334 -13.840 1.00 96.81 80 LEU A C 1
ATOM 639 O O . LEU A 1 80 ? 13.664 -0.103 -12.660 1.00 96.81 80 LEU A O 1
ATOM 643 N N . PRO A 1 81 ? 14.285 -0.170 -14.826 1.00 96.31 81 PRO A N 1
ATOM 644 C CA . PRO A 1 81 ? 15.565 0.488 -14.595 1.00 96.31 81 PRO A CA 1
ATOM 645 C C . PRO A 1 81 ? 15.356 1.979 -14.289 1.00 96.31 81 PRO A C 1
ATOM 647 O O . PRO A 1 81 ? 14.321 2.554 -14.620 1.00 96.31 81 PRO A O 1
ATOM 650 N N . SER A 1 82 ? 16.350 2.627 -13.677 1.00 95.44 82 SER A N 1
ATOM 651 C CA . SER A 1 82 ? 16.328 4.079 -13.442 1.00 95.44 82 SER A CA 1
ATOM 652 C C . SER A 1 82 ? 16.396 4.884 -14.740 1.00 95.44 82 SER A C 1
ATOM 654 O O . SER A 1 82 ? 15.701 5.895 -14.883 1.00 95.44 82 SER A O 1
ATOM 656 N N . GLU A 1 83 ? 17.207 4.419 -15.687 1.00 97.06 83 GLU A N 1
ATOM 657 C CA . GLU A 1 83 ? 17.364 5.008 -17.010 1.00 97.06 83 GLU A CA 1
ATOM 658 C C . GLU A 1 83 ? 16.179 4.647 -17.913 1.00 97.06 83 GLU A C 1
ATOM 660 O O . GLU A 1 83 ? 15.731 3.503 -17.942 1.00 97.06 83 GLU A O 1
ATOM 665 N N . ASN A 1 84 ? 15.667 5.616 -18.676 1.00 96.38 84 ASN A N 1
ATOM 666 C CA . ASN A 1 84 ? 14.567 5.417 -19.630 1.00 96.38 84 ASN A CA 1
ATOM 667 C C . ASN A 1 84 ? 13.266 4.837 -19.031 1.00 96.38 84 ASN A C 1
ATOM 669 O O . ASN A 1 84 ? 12.401 4.389 -19.782 1.00 96.38 84 ASN A O 1
ATOM 673 N N . ALA A 1 85 ? 13.088 4.887 -17.703 1.00 97.00 85 ALA A N 1
ATOM 674 C CA . ALA A 1 85 ? 11.946 4.298 -17.000 1.00 97.00 85 ALA A CA 1
ATOM 675 C C . ALA A 1 85 ? 10.586 4.692 -17.594 1.00 97.00 85 ALA A C 1
ATOM 677 O O . ALA A 1 85 ? 9.743 3.832 -17.828 1.00 97.00 85 ALA A O 1
ATOM 678 N N . THR A 1 86 ? 10.389 5.986 -17.869 1.00 95.81 86 THR A N 1
ATOM 679 C CA . THR A 1 86 ? 9.137 6.511 -18.428 1.00 95.81 86 THR A CA 1
ATOM 680 C C . THR A 1 86 ? 8.857 5.925 -19.808 1.00 95.81 86 THR A C 1
ATOM 682 O O . THR A 1 86 ? 7.751 5.460 -20.051 1.00 95.81 86 THR A O 1
ATOM 685 N N . ARG A 1 87 ? 9.869 5.876 -20.688 1.00 97.25 87 ARG A N 1
ATOM 686 C CA . ARG A 1 87 ? 9.733 5.306 -22.036 1.00 97.25 87 ARG A CA 1
ATOM 687 C C . ARG A 1 87 ? 9.339 3.831 -21.966 1.00 97.25 87 ARG A C 1
ATOM 689 O O . ARG A 1 87 ? 8.370 3.435 -22.596 1.00 97.25 87 ARG A O 1
ATOM 696 N N . ILE A 1 88 ? 10.048 3.044 -21.155 1.00 96.69 88 ILE A N 1
ATOM 697 C CA . ILE A 1 88 ? 9.771 1.608 -20.990 1.00 96.69 88 ILE A CA 1
ATOM 698 C C . ILE A 1 88 ? 8.373 1.390 -20.390 1.00 96.69 88 ILE A C 1
ATOM 700 O O . ILE A 1 88 ? 7.675 0.457 -20.779 1.00 96.69 88 ILE A O 1
ATOM 704 N N . ALA A 1 89 ? 7.947 2.235 -19.447 1.00 95.31 89 ALA A N 1
ATOM 705 C CA . ALA A 1 89 ? 6.601 2.166 -18.887 1.00 95.31 89 ALA A CA 1
ATOM 706 C C . ALA A 1 89 ? 5.526 2.445 -19.950 1.00 95.31 89 ALA A C 1
ATOM 708 O O . ALA A 1 89 ? 4.560 1.693 -20.024 1.00 95.31 89 ALA A O 1
ATOM 709 N N . CYS A 1 90 ? 5.713 3.465 -20.796 1.00 95.56 90 CYS A N 1
ATOM 710 C CA . CYS A 1 90 ? 4.813 3.758 -21.914 1.00 95.56 90 CYS A CA 1
ATOM 711 C C . CYS A 1 90 ? 4.742 2.592 -22.911 1.00 95.56 90 CYS A C 1
ATOM 713 O O . CYS A 1 90 ? 3.648 2.142 -23.223 1.00 95.56 90 CYS A O 1
ATOM 715 N N . GLU A 1 91 ? 5.882 2.025 -23.315 1.00 95.81 91 GLU A N 1
ATOM 716 C CA . GLU A 1 91 ? 5.925 0.859 -24.216 1.00 95.81 91 GLU A CA 1
ATOM 717 C C . GLU A 1 91 ? 5.170 -0.351 -23.641 1.00 95.81 91 GLU A C 1
ATOM 719 O O . GLU A 1 91 ? 4.470 -1.056 -24.364 1.00 95.81 91 GLU A O 1
ATOM 724 N N . ARG A 1 92 ? 5.265 -0.589 -22.324 1.00 93.75 92 ARG A N 1
ATOM 725 C CA . ARG A 1 92 ? 4.503 -1.658 -21.653 1.00 93.75 92 ARG A CA 1
ATOM 726 C C . ARG A 1 92 ? 2.997 -1.388 -21.615 1.00 93.75 92 ARG A C 1
ATOM 728 O O . ARG A 1 92 ? 2.235 -2.346 -21.592 1.00 93.75 92 ARG A O 1
ATOM 735 N N . LEU A 1 93 ? 2.582 -0.122 -21.563 1.00 93.75 93 LEU A N 1
ATOM 736 C CA . LEU A 1 93 ? 1.169 0.275 -21.579 1.00 93.75 93 LEU A CA 1
ATOM 737 C C . LEU A 1 93 ? 0.561 0.220 -22.986 1.00 93.75 93 LEU A C 1
ATOM 739 O O . LEU A 1 93 ? -0.636 -0.012 -23.108 1.00 93.75 93 LEU A O 1
ATOM 743 N N . GLU A 1 94 ? 1.371 0.442 -24.021 1.00 95.56 94 GLU A N 1
ATOM 744 C CA . GLU A 1 94 ? 0.964 0.346 -25.429 1.00 95.56 94 GLU A CA 1
ATOM 745 C C . GLU A 1 94 ? 0.895 -1.101 -25.940 1.00 95.56 94 GLU A C 1
ATOM 747 O O . GLU A 1 94 ? 0.231 -1.367 -26.940 1.00 95.56 94 GLU A O 1
ATOM 752 N N . GLY A 1 95 ? 1.583 -2.032 -25.271 1.00 92.75 95 GLY A N 1
ATOM 753 C CA . GLY A 1 95 ? 1.518 -3.458 -25.581 1.00 92.75 95 GLY A CA 1
ATOM 754 C C . GLY A 1 95 ? 0.170 -4.103 -25.238 1.00 92.75 95 GLY A C 1
ATOM 755 O O . GLY A 1 95 ? -0.714 -3.492 -24.640 1.00 92.75 95 GLY A O 1
ATOM 756 N N . ASP A 1 96 ? 0.030 -5.384 -25.582 1.00 94.12 96 ASP A N 1
ATOM 757 C CA . ASP A 1 96 ? -1.204 -6.129 -25.330 1.00 94.12 96 ASP A CA 1
ATOM 758 C C . ASP A 1 96 ? -1.393 -6.411 -23.825 1.00 94.12 96 ASP A C 1
ATOM 760 O O . ASP A 1 96 ? -0.565 -7.100 -23.211 1.00 94.12 96 ASP A O 1
ATOM 764 N N . PRO A 1 97 ? -2.479 -5.921 -23.194 1.00 91.50 97 PRO A N 1
ATOM 765 C CA . PRO A 1 97 ? -2.738 -6.182 -21.788 1.00 91.50 97 PRO A CA 1
ATOM 766 C C . PRO A 1 97 ? -3.103 -7.652 -21.561 1.00 91.50 97 PRO A C 1
ATOM 768 O O . PRO A 1 97 ? -3.863 -8.264 -22.312 1.00 91.50 97 PRO A O 1
ATOM 771 N N . ILE A 1 98 ? -2.613 -8.212 -20.457 1.00 92.88 98 ILE A N 1
ATOM 772 C CA . ILE A 1 98 ? -2.984 -9.560 -20.024 1.00 92.88 98 ILE A CA 1
ATOM 773 C C . ILE A 1 98 ? -4.328 -9.478 -19.298 1.00 92.88 98 ILE A C 1
ATOM 775 O O . ILE A 1 98 ? -4.445 -8.812 -18.268 1.00 92.88 98 ILE A O 1
ATOM 779 N N . ALA A 1 99 ? -5.342 -10.169 -19.823 1.00 96.12 99 ALA A N 1
ATOM 780 C CA . ALA A 1 99 ? -6.656 -10.223 -19.194 1.00 96.12 99 ALA A CA 1
ATOM 781 C C . ALA A 1 99 ? -6.581 -10.878 -17.797 1.00 96.12 99 ALA A C 1
ATOM 783 O O . ALA A 1 99 ? -5.863 -11.869 -17.619 1.00 96.12 99 ALA A O 1
ATOM 784 N N . PRO A 1 100 ? -7.327 -10.365 -16.800 1.00 96.19 100 PRO A N 1
ATOM 785 C CA . PRO A 1 100 ? -7.408 -11.008 -15.498 1.00 96.19 100 PRO A CA 1
ATOM 786 C C . PRO A 1 100 ? -8.066 -12.386 -15.621 1.00 96.19 100 PRO A C 1
ATOM 788 O O . PRO A 1 100 ? -8.971 -12.593 -16.431 1.00 96.19 100 PRO A O 1
ATOM 791 N N . ILE A 1 101 ? -7.638 -13.318 -14.774 1.00 96.44 101 ILE A N 1
ATOM 792 C CA . ILE A 1 101 ? -8.243 -14.648 -14.668 1.00 96.44 101 ILE A CA 1
ATOM 793 C C . ILE A 1 101 ? -9.185 -14.708 -13.468 1.00 96.44 101 ILE A C 1
ATOM 795 O O . ILE A 1 101 ? -8.942 -14.079 -12.437 1.00 96.44 101 ILE A O 1
ATOM 799 N N . THR A 1 102 ? -10.256 -15.488 -13.596 1.00 97.44 102 THR A N 1
ATOM 800 C CA . THR A 1 102 ? -11.110 -15.821 -12.451 1.00 97.44 102 THR A CA 1
ATOM 801 C C . THR A 1 102 ? -10.445 -16.934 -11.650 1.00 97.44 102 THR A C 1
ATOM 803 O O . THR A 1 102 ? -9.933 -17.887 -12.233 1.00 97.44 102 THR A O 1
ATOM 806 N N . ILE A 1 103 ? -10.448 -16.799 -10.326 1.00 96.44 103 ILE A N 1
ATOM 807 C CA . ILE A 1 103 ? -9.908 -17.791 -9.393 1.00 96.44 103 ILE A CA 1
ATOM 808 C C . ILE A 1 103 ? -11.006 -18.285 -8.453 1.00 96.44 103 ILE A C 1
ATOM 810 O O . ILE A 1 103 ? -12.003 -17.589 -8.231 1.00 96.44 103 ILE A O 1
ATOM 814 N N . GLU A 1 104 ? -10.803 -19.465 -7.876 1.00 97.62 104 GLU A N 1
ATOM 815 C CA . GLU A 1 104 ? -11.711 -20.020 -6.880 1.00 97.62 104 GLU A CA 1
ATOM 816 C C . GLU A 1 104 ? -11.695 -19.201 -5.589 1.00 97.62 104 GLU A C 1
ATOM 818 O O . GLU A 1 104 ? -10.692 -18.596 -5.203 1.00 97.62 104 GLU A O 1
ATOM 823 N N . LYS A 1 105 ? -12.819 -19.216 -4.864 1.00 94.94 105 LYS A N 1
ATOM 824 C CA . LYS A 1 105 ? -12.934 -18.501 -3.583 1.00 94.94 105 LYS A CA 1
ATOM 825 C C . LYS A 1 105 ? -11.883 -18.967 -2.566 1.00 94.94 105 LYS A C 1
ATOM 827 O O . LYS A 1 105 ? -11.438 -18.156 -1.758 1.00 94.94 105 LYS A O 1
ATOM 832 N N . SER A 1 106 ? -11.498 -20.245 -2.601 1.00 95.62 106 SER A N 1
ATOM 833 C CA . SER A 1 106 ? -10.456 -20.819 -1.737 1.00 95.62 106 SER A CA 1
ATOM 834 C C . SER A 1 106 ? -9.083 -20.179 -1.940 1.00 95.62 106 SER A C 1
ATOM 836 O O . SER A 1 106 ? -8.295 -20.149 -1.001 1.00 95.62 106 SER A O 1
ATOM 838 N N . ASP A 1 107 ? -8.826 -19.621 -3.125 1.00 95.75 107 ASP A N 1
ATOM 839 C CA . ASP A 1 107 ? -7.549 -19.008 -3.498 1.00 95.75 107 ASP A CA 1
ATOM 840 C C . ASP A 1 107 ? -7.573 -17.475 -3.371 1.00 95.75 107 ASP A C 1
ATOM 842 O O . ASP A 1 107 ? -6.642 -16.795 -3.805 1.00 95.75 107 ASP A O 1
ATOM 846 N N . ALA A 1 108 ? -8.634 -16.908 -2.781 1.00 95.75 108 ALA A N 1
ATOM 847 C CA . ALA A 1 108 ? -8.846 -15.469 -2.654 1.00 95.75 108 ALA A CA 1
ATOM 848 C C . ALA A 1 108 ? -8.730 -14.996 -1.187 1.00 95.75 108 ALA A C 1
ATOM 850 O O . ALA A 1 108 ? -9.753 -14.853 -0.512 1.00 95.75 108 ALA A O 1
ATOM 851 N N . PRO A 1 109 ? -7.524 -14.647 -0.687 1.00 96.12 109 PRO A N 1
ATOM 852 C CA . PRO A 1 109 ? -7.327 -14.161 0.685 1.00 96.12 109 PRO A CA 1
ATOM 853 C C . PRO A 1 109 ? -8.178 -12.939 1.055 1.00 96.12 109 PRO A C 1
ATOM 855 O O . PRO A 1 109 ? -8.512 -12.725 2.214 1.00 96.12 109 PRO A O 1
ATOM 858 N N . CYS A 1 110 ? -8.583 -12.126 0.074 1.00 95.75 110 CYS A N 1
ATOM 859 C CA . CYS A 1 110 ? -9.491 -10.999 0.306 1.00 95.75 110 CYS A CA 1
ATOM 860 C C . CYS A 1 110 ? -10.908 -11.424 0.745 1.00 95.75 110 CYS A C 1
ATOM 862 O O . CYS A 1 110 ? -11.708 -10.569 1.116 1.00 95.75 110 CYS A O 1
ATOM 864 N N . LYS A 1 111 ? -11.233 -12.723 0.694 1.00 96.25 111 LYS A N 1
ATOM 865 C CA . LYS A 1 111 ? -12.507 -13.312 1.128 1.00 96.25 111 LYS A CA 1
ATOM 866 C C . LYS A 1 111 ? -12.427 -14.001 2.498 1.00 96.25 111 LYS A C 1
ATOM 868 O O . LYS A 1 111 ? -13.427 -14.587 2.907 1.00 96.25 111 LYS A O 1
ATOM 873 N N . GLU A 1 112 ? -11.290 -13.931 3.199 1.00 96.38 112 GLU A N 1
ATOM 874 C CA . GLU A 1 112 ? -11.105 -14.513 4.544 1.00 96.38 112 GLU A CA 1
ATOM 875 C C . GLU A 1 112 ? -12.056 -13.902 5.586 1.00 96.38 112 GLU A C 1
ATOM 877 O O . GLU A 1 112 ? -12.569 -14.609 6.450 1.00 96.38 112 GLU A O 1
ATOM 882 N N . VAL A 1 113 ? -12.332 -12.599 5.482 1.00 94.75 113 VAL A N 1
ATOM 883 C CA . VAL A 1 113 ? -13.260 -11.873 6.358 1.00 94.75 113 VAL A CA 1
ATOM 884 C C . VAL A 1 113 ? -14.371 -11.267 5.507 1.00 94.75 113 VAL A C 1
ATOM 886 O O . VAL A 1 113 ? -14.104 -10.528 4.561 1.00 94.75 113 VAL A O 1
ATOM 889 N N . ALA A 1 114 ? -15.624 -11.564 5.849 1.00 94.25 114 ALA A N 1
ATOM 890 C CA . ALA A 1 114 ? -16.802 -11.011 5.188 1.00 94.25 114 ALA A CA 1
ATOM 891 C C . ALA A 1 114 ? -17.737 -10.389 6.230 1.00 94.25 114 ALA A C 1
ATOM 893 O O . ALA A 1 114 ? -18.113 -11.048 7.198 1.00 94.25 114 ALA A O 1
ATOM 894 N N . LEU A 1 115 ? -18.110 -9.127 6.021 1.00 95.25 115 LEU A N 1
ATOM 895 C CA . LEU A 1 115 ? -19.067 -8.411 6.863 1.00 95.25 115 LEU A CA 1
ATOM 896 C C . LEU A 1 115 ? -20.418 -8.352 6.151 1.00 95.25 115 LEU A C 1
ATOM 898 O O . LEU A 1 115 ? -20.479 -8.026 4.966 1.00 95.25 115 LEU A O 1
ATOM 902 N N . SER A 1 116 ? -21.490 -8.677 6.871 1.00 95.50 116 SER A N 1
ATOM 903 C CA . SER A 1 116 ? -22.854 -8.497 6.371 1.00 95.50 116 SER A CA 1
ATOM 904 C C . SER A 1 116 ? -23.322 -7.057 6.588 1.00 95.50 116 SER A C 1
ATOM 906 O O . SER A 1 116 ? -22.728 -6.332 7.382 1.00 95.50 116 SER A O 1
ATOM 908 N N . GLU A 1 117 ? -24.399 -6.633 5.924 1.00 95.06 117 GLU A N 1
ATOM 909 C CA . GLU A 1 117 ? -24.907 -5.249 5.994 1.00 95.06 117 GLU A CA 1
ATOM 910 C C . GLU A 1 117 ? -25.100 -4.732 7.428 1.00 95.06 117 GLU A C 1
ATOM 912 O O . GLU A 1 117 ? -24.745 -3.598 7.731 1.00 95.06 117 GLU A O 1
ATOM 917 N N . LYS A 1 118 ? -25.589 -5.584 8.336 1.00 96.38 118 LYS A N 1
ATOM 918 C CA . LYS A 1 118 ? -25.783 -5.254 9.759 1.00 96.38 118 LYS A CA 1
ATOM 919 C C . LYS A 1 118 ? -24.481 -5.135 10.563 1.00 96.38 118 LYS A C 1
ATOM 921 O O . LYS A 1 118 ? -24.491 -4.553 11.643 1.00 96.38 118 LYS A O 1
ATOM 926 N N . ASP A 1 119 ? -23.384 -5.710 10.070 1.00 95.38 119 ASP A N 1
ATOM 927 C CA . ASP A 1 119 ? -22.094 -5.766 10.769 1.00 95.38 119 ASP A CA 1
ATOM 928 C C . ASP A 1 119 ? -21.115 -4.684 10.278 1.00 95.38 119 ASP A C 1
ATOM 930 O O . ASP A 1 119 ? -20.124 -4.394 10.966 1.00 95.38 119 ASP A O 1
ATOM 934 N N . ILE A 1 120 ? -21.386 -4.092 9.104 1.00 95.38 120 ILE A N 1
ATOM 935 C CA . ILE A 1 120 ? -20.567 -3.041 8.493 1.00 95.38 120 ILE A CA 1
ATOM 936 C C . ILE A 1 120 ? -20.623 -1.776 9.351 1.00 95.38 120 ILE A C 1
ATOM 938 O O . ILE A 1 120 ? -21.658 -1.137 9.516 1.00 95.38 120 ILE A O 1
ATOM 942 N N . ASP A 1 121 ? -19.455 -1.384 9.852 1.00 95.06 121 ASP A N 1
ATOM 943 C CA . ASP A 1 121 ? -19.228 -0.105 10.513 1.00 95.06 121 ASP A CA 1
ATOM 944 C C . ASP A 1 121 ? -17.827 0.387 10.145 1.00 95.06 121 ASP A C 1
ATOM 946 O O . ASP A 1 121 ? -16.822 -0.173 10.590 1.00 95.06 121 ASP A O 1
ATOM 950 N N . LEU A 1 122 ? -17.756 1.431 9.315 1.00 92.94 122 LEU A N 1
ATOM 951 C CA . LEU A 1 122 ? -16.491 1.970 8.806 1.00 92.94 122 LEU A CA 1
ATOM 952 C C . LEU A 1 122 ? -15.600 2.543 9.915 1.00 92.94 122 LEU A C 1
ATOM 954 O O . LEU A 1 122 ? -14.386 2.591 9.757 1.00 92.94 122 LEU A O 1
ATOM 958 N N . ARG A 1 123 ? -16.179 2.908 11.065 1.00 93.12 123 ARG A N 1
ATOM 959 C CA . ARG A 1 123 ? -15.437 3.429 12.223 1.00 93.12 123 ARG A CA 1
ATOM 960 C C . ARG A 1 123 ? -14.622 2.352 12.937 1.00 93.12 123 ARG A C 1
ATOM 962 O O . ARG A 1 123 ? -13.844 2.681 13.818 1.00 93.12 123 ARG A O 1
ATOM 969 N N . LYS A 1 124 ? -14.808 1.071 12.594 1.00 93.94 124 LYS A N 1
ATOM 970 C CA . LYS A 1 124 ? -13.986 -0.040 13.104 1.00 93.94 124 LYS A CA 1
ATOM 971 C C . LYS A 1 124 ? -12.648 -0.174 12.369 1.00 93.94 124 LYS A C 1
ATOM 973 O O . LYS A 1 124 ? -11.817 -0.979 12.786 1.00 93.94 124 LYS A O 1
ATOM 978 N N . PHE A 1 125 ? -12.451 0.578 11.285 1.00 95.19 125 PHE A N 1
ATOM 979 C CA . PHE A 1 125 ? -11.236 0.573 10.478 1.00 95.19 125 PHE A CA 1
ATOM 980 C C . PHE A 1 125 ? -10.432 1.853 10.738 1.00 95.19 125 PHE A C 1
ATOM 982 O O . PHE A 1 125 ? -11.031 2.926 10.831 1.00 95.19 125 PHE A O 1
ATOM 989 N N . PRO A 1 126 ? -9.093 1.771 10.821 1.00 95.62 126 PRO A N 1
ATOM 990 C CA . PRO A 1 126 ? -8.238 2.930 11.057 1.00 95.62 126 PRO A CA 1
ATOM 991 C C . PRO A 1 126 ? -8.146 3.802 9.797 1.00 95.62 126 PRO A C 1
ATOM 993 O O . PRO A 1 126 ? -7.208 3.699 9.009 1.00 95.62 126 PRO A O 1
ATOM 996 N N . LEU A 1 127 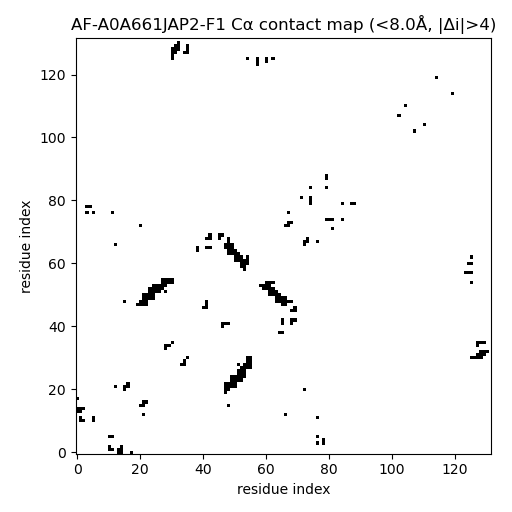? -9.151 4.648 9.582 1.00 92.94 127 LEU A N 1
ATOM 997 C CA . LEU A 1 127 ? -9.168 5.605 8.480 1.00 92.94 127 LEU A CA 1
ATOM 998 C C . LEU A 1 127 ? -8.274 6.799 8.830 1.00 92.94 127 LEU A C 1
ATOM 1000 O O . LEU A 1 127 ? -8.623 7.617 9.681 1.00 92.94 127 LEU A O 1
ATOM 1004 N N . CYS A 1 128 ? -7.118 6.893 8.176 1.00 90.56 128 CYS A N 1
ATOM 1005 C CA . CYS A 1 128 ? -6.191 8.003 8.373 1.00 90.56 128 CYS A CA 1
ATOM 1006 C C . CYS A 1 128 ? -6.778 9.312 7.833 1.00 90.56 128 CYS A C 1
ATOM 1008 O O . CYS A 1 128 ? -7.244 9.372 6.695 1.00 90.56 128 CYS A O 1
ATOM 1010 N N . PHE A 1 129 ? -6.708 10.368 8.639 1.00 85.88 129 PHE A N 1
ATOM 1011 C CA . PHE A 1 129 ? -7.106 11.713 8.249 1.00 85.88 129 PHE A CA 1
ATOM 1012 C C . PHE A 1 129 ? -5.864 12.558 7.966 1.00 85.88 129 PHE A C 1
ATOM 1014 O O . PHE A 1 129 ? -5.114 12.916 8.876 1.00 85.88 129 PHE A O 1
ATOM 1021 N N . THR A 1 130 ? -5.667 12.889 6.695 1.00 74.50 130 THR A N 1
ATOM 1022 C CA . THR A 1 130 ? -4.666 13.847 6.225 1.00 74.50 130 THR A CA 1
ATOM 1023 C C . THR A 1 130 ? -5.377 15.186 6.055 1.00 74.50 130 THR A C 1
ATOM 1025 O O . THR A 1 130 ? -5.976 15.439 5.015 1.00 74.50 130 THR A O 1
ATOM 1028 N N . GLY A 1 131 ? -5.430 15.994 7.115 1.00 62.09 131 GLY A N 1
ATOM 1029 C CA . GLY A 1 131 ? -5.999 17.336 7.013 1.00 62.09 131 GLY A CA 1
ATOM 1030 C C . GLY A 1 131 ? -5.170 18.174 6.043 1.00 62.09 131 GLY A C 1
ATOM 1031 O O . GLY A 1 131 ? -3.989 18.393 6.307 1.00 62.09 131 GLY A O 1
ATOM 1032 N N . GLU A 1 132 ? -5.778 18.598 4.938 1.00 47.66 132 GLU A N 1
ATOM 1033 C CA . GLU A 1 132 ? -5.379 19.823 4.238 1.00 47.66 132 GLU A CA 1
ATOM 1034 C C . GLU A 1 132 ? -6.106 21.019 4.858 1.00 47.66 132 GLU A C 1
ATOM 1036 O O . GLU A 1 132 ? -7.300 20.863 5.221 1.00 47.66 132 GLU A O 1
#

Secondary structure (DSSP, 8-state):
---SSP-SHHHHHHHHHHTT-EEEEEEEE-TBTHHHHHHHHHHHHT--EEEEEEETT-TT--EEE-TT-SHHHHHHHTT--STTHHHHHHHHHHSPPPPPPP--GGG-GGGSS---TTT--GGGS---B---

Sequence (132 aa):
MAKFPFKSLRDWVQYLENCGELVRNSEEVDTRGDIAAISREIALSEGPAIIHENIRGYLGWKVFTDGLATRRRLLLALNLPSENATRIACERLEGDPIAPITIEKSDAPCKEVALSEKDIDLRKFPLCFTGE

Solvent-accessible surface area (backbone atoms only — not comparable to full-atom values): 8236 Å² total; per-residue (Å²): 131,58,56,88,81,63,87,43,73,67,36,46,53,50,32,29,50,75,72,70,41,41,48,77,40,74,63,78,35,39,45,73,42,51,56,44,55,51,50,51,50,26,61,75,66,63,51,62,16,38,36,38,56,30,38,65,95,34,86,92,42,68,50,76,44,55,73,59,66,36,74,69,43,43,26,60,77,67,74,43,59,89,73,65,36,67,60,55,52,49,56,64,68,74,43,88,79,81,77,85,78,92,75,59,74,93,78,36,77,85,64,77,69,83,76,52,86,92,67,65,54,75,85,77,49,89,69,69,43,73,84,127

pLDDT: mean 94.72, std 6.03, range [47.66, 98.5]